Protein AF-A0A1I5RZC0-F1 (afdb_monomer_lite)

pLDDT: mean 86.96, std 13.85, range [40.31, 97.06]

Secondary structure (DSSP, 8-state):
-HHHHHHHHHHHHHHHHHHHHHHHHHHHHHHHHHHHHHHTT-PPTTHHHHHHHHHHHHHHHHHHTT-HHHHHHHHHHHHHHHHHHH-SS-HHHHHHHHHHHHHHHHHHHHHHHHHHH--PPP-------

Structure (mmCIF, N/CA/C/O backbone):
data_AF-A0A1I5RZC0-F1
#
_entry.id   AF-A0A1I5RZC0-F1
#
loop_
_atom_site.group_PDB
_atom_site.id
_atom_site.type_symbol
_atom_site.label_atom_id
_atom_site.label_alt_id
_atom_site.label_comp_id
_atom_site.label_asym_id
_atom_site.label_entity_id
_atom_site.label_seq_id
_atom_site.pdbx_PDB_ins_code
_atom_site.Cartn_x
_atom_site.Cartn_y
_atom_site.Cartn_z
_atom_site.occupancy
_atom_site.B_iso_or_equiv
_atom_site.auth_seq_id
_atom_site.auth_comp_id
_atom_site.auth_asym_id
_atom_site.auth_atom_id
_atom_site.pdbx_PDB_model_num
ATOM 1 N N . MET A 1 1 ? 30.286 -3.075 -29.635 1.00 60.25 1 MET A N 1
ATOM 2 C CA . MET A 1 1 ? 30.382 -3.638 -28.265 1.00 60.25 1 MET A CA 1
ATOM 3 C C . MET A 1 1 ? 29.529 -2.861 -27.265 1.00 60.25 1 MET A C 1
ATOM 5 O O . MET A 1 1 ? 28.899 -3.483 -26.427 1.00 60.25 1 MET A O 1
ATOM 9 N N . THR A 1 2 ? 29.453 -1.533 -27.372 1.00 70.44 2 THR A N 1
ATOM 10 C CA . THR A 1 2 ? 28.589 -0.663 -26.549 1.00 70.44 2 THR A CA 1
ATOM 11 C C . THR A 1 2 ? 27.086 -0.895 -26.748 1.00 70.44 2 THR A C 1
ATOM 13 O O . THR A 1 2 ? 26.327 -0.773 -25.792 1.00 70.44 2 THR A O 1
ATOM 16 N N . ASP A 1 3 ? 26.651 -1.289 -27.949 1.00 78.38 3 ASP A N 1
ATOM 17 C CA . ASP A 1 3 ? 25.224 -1.498 -28.243 1.00 78.38 3 ASP A CA 1
ATOM 18 C C . ASP A 1 3 ? 24.624 -2.718 -27.540 1.00 78.38 3 ASP A C 1
ATOM 20 O O . ASP A 1 3 ? 23.524 -2.628 -27.010 1.00 78.38 3 ASP A O 1
ATOM 24 N N . THR A 1 4 ? 25.367 -3.825 -27.452 1.00 85.19 4 THR A N 1
ATOM 25 C CA . THR A 1 4 ? 24.916 -5.042 -26.756 1.00 85.19 4 THR A CA 1
ATOM 26 C C . THR A 1 4 ? 24.729 -4.792 -25.259 1.00 85.19 4 THR A C 1
ATOM 28 O O . THR A 1 4 ? 23.700 -5.154 -24.702 1.00 85.19 4 THR A O 1
ATOM 31 N N . VAL A 1 5 ? 25.674 -4.085 -24.625 1.00 89.38 5 VAL A N 1
ATOM 32 C CA . VAL A 1 5 ? 25.600 -3.742 -23.193 1.00 89.38 5 VAL A CA 1
ATOM 33 C C . VAL A 1 5 ? 24.404 -2.835 -22.897 1.00 89.38 5 VAL A C 1
ATOM 35 O O . VAL A 1 5 ? 23.708 -3.043 -21.907 1.00 89.38 5 VAL A O 1
ATOM 38 N N . ARG A 1 6 ? 24.134 -1.853 -23.765 1.00 90.50 6 ARG A N 1
ATOM 39 C CA . ARG A 1 6 ? 22.963 -0.976 -23.639 1.00 90.50 6 ARG A CA 1
ATOM 40 C C . ARG A 1 6 ? 21.655 -1.763 -23.737 1.00 90.50 6 ARG A C 1
ATOM 42 O O . ARG A 1 6 ? 20.809 -1.621 -22.862 1.00 90.50 6 ARG A O 1
ATOM 49 N N . THR A 1 7 ? 21.508 -2.619 -24.748 1.00 91.56 7 THR A N 1
ATOM 50 C CA . THR A 1 7 ? 20.290 -3.423 -24.927 1.00 91.56 7 THR A CA 1
ATOM 51 C C . THR A 1 7 ? 20.067 -4.410 -23.777 1.00 91.56 7 THR A C 1
ATOM 53 O O . THR A 1 7 ? 18.932 -4.616 -23.349 1.00 91.56 7 THR A O 1
ATOM 56 N N . ASP A 1 8 ? 21.130 -5.013 -23.241 1.00 93.31 8 ASP A N 1
ATOM 57 C CA . ASP A 1 8 ? 21.018 -5.927 -22.101 1.00 93.31 8 ASP A CA 1
ATOM 58 C C . ASP A 1 8 ? 20.638 -5.194 -20.806 1.00 93.31 8 ASP A C 1
ATOM 60 O O . ASP A 1 8 ? 19.825 -5.704 -20.026 1.00 93.31 8 ASP A O 1
ATOM 64 N N . LEU A 1 9 ? 21.153 -3.977 -20.599 1.00 91.69 9 LEU A N 1
ATOM 65 C CA . LEU A 1 9 ? 20.745 -3.118 -19.488 1.00 91.69 9 LEU A CA 1
ATOM 66 C C . LEU A 1 9 ? 19.269 -2.722 -19.606 1.00 91.69 9 LEU A C 1
ATOM 68 O O . LEU A 1 9 ? 18.527 -2.872 -18.640 1.00 91.69 9 LEU A O 1
ATOM 72 N N . GLU A 1 10 ? 18.828 -2.272 -20.782 1.00 92.44 10 GLU A N 1
ATOM 73 C CA . GLU A 1 10 ? 17.425 -1.916 -21.039 1.00 92.44 10 GLU A CA 1
ATOM 74 C C . GLU A 1 10 ? 16.487 -3.097 -20.755 1.00 92.44 10 GLU A C 1
ATOM 76 O O . GLU A 1 10 ? 15.478 -2.936 -20.068 1.00 92.44 10 GLU A O 1
ATOM 81 N N . ARG A 1 11 ? 16.853 -4.308 -21.201 1.00 92.81 11 ARG A N 1
ATOM 82 C CA . ARG A 1 11 ? 16.081 -5.529 -20.925 1.00 92.81 11 ARG A CA 1
ATOM 83 C C . ARG A 1 11 ? 16.036 -5.858 -19.434 1.00 92.81 11 ARG A C 1
ATOM 85 O O . ARG A 1 11 ? 14.983 -6.231 -18.924 1.00 92.81 11 ARG A O 1
ATOM 92 N N . THR A 1 12 ?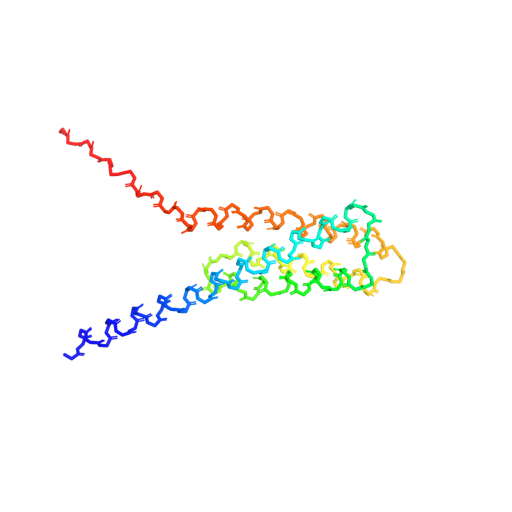 17.162 -5.723 -18.739 1.00 93.94 12 THR A N 1
ATOM 93 C CA . THR A 1 12 ? 17.246 -5.983 -17.293 1.00 93.94 12 THR A CA 1
ATOM 94 C C . THR A 1 12 ? 16.383 -4.996 -16.510 1.00 93.94 12 THR A C 1
ATOM 96 O O . THR A 1 12 ? 15.626 -5.402 -15.632 1.00 93.94 12 THR A O 1
ATOM 99 N N . MET A 1 13 ? 16.439 -3.712 -16.868 1.00 91.44 13 MET A N 1
ATOM 100 C CA . MET A 1 13 ? 15.620 -2.664 -16.257 1.00 91.44 13 MET A CA 1
ATOM 101 C C . MET A 1 13 ? 14.127 -2.880 -16.519 1.00 91.44 13 MET A C 1
ATOM 103 O O . MET A 1 13 ? 13.325 -2.716 -15.603 1.00 91.44 13 MET A O 1
ATOM 107 N N . ALA A 1 14 ? 13.751 -3.297 -17.733 1.00 89.81 14 ALA A N 1
ATOM 108 C CA . ALA A 1 14 ? 12.370 -3.652 -18.053 1.00 89.81 14 ALA A CA 1
ATOM 109 C C . ALA A 1 14 ? 11.879 -4.833 -17.199 1.00 89.81 14 ALA A C 1
ATOM 111 O O . ALA A 1 14 ? 10.850 -4.723 -16.541 1.00 89.81 14 ALA A O 1
ATOM 112 N N . GLY A 1 15 ? 12.660 -5.916 -17.112 1.00 92.81 15 GLY A N 1
ATOM 113 C CA . GLY A 1 15 ? 12.308 -7.069 -16.277 1.00 92.81 15 GLY A CA 1
ATOM 114 C C . GLY A 1 15 ? 12.199 -6.729 -14.786 1.00 92.81 15 GLY A C 1
ATOM 115 O O . GLY A 1 15 ? 11.316 -7.235 -14.096 1.00 92.81 15 GLY A O 1
ATOM 116 N N . LEU A 1 16 ? 13.058 -5.837 -14.283 1.00 93.50 16 LEU A N 1
ATOM 117 C CA . LEU A 1 16 ? 12.991 -5.362 -12.902 1.00 93.50 16 LEU A CA 1
ATOM 118 C C . LEU A 1 16 ? 11.735 -4.515 -12.653 1.00 93.50 16 LEU A C 1
ATOM 120 O O . LEU A 1 16 ? 11.066 -4.685 -11.634 1.00 93.50 16 LEU A O 1
ATOM 124 N N . ARG A 1 17 ? 11.388 -3.633 -13.595 1.00 91.75 17 ARG A N 1
ATOM 125 C CA . ARG A 1 17 ? 10.161 -2.835 -13.534 1.00 91.75 17 ARG A CA 1
ATOM 126 C C . ARG A 1 17 ? 8.921 -3.726 -13.515 1.00 91.75 17 ARG A C 1
ATOM 128 O O . ARG A 1 17 ? 8.055 -3.514 -12.671 1.00 91.75 17 ARG A O 1
ATOM 135 N N . ASP A 1 18 ? 8.860 -4.731 -14.383 1.00 92.00 18 ASP A N 1
ATOM 136 C CA . ASP A 1 18 ? 7.744 -5.682 -14.433 1.00 92.00 18 ASP A CA 1
ATOM 137 C C . ASP A 1 18 ? 7.623 -6.475 -13.126 1.00 92.00 18 ASP A C 1
ATOM 139 O O . ASP A 1 18 ? 6.519 -6.678 -12.620 1.00 92.00 18 ASP A O 1
ATOM 143 N N . HIS A 1 19 ? 8.753 -6.866 -12.527 1.00 94.94 19 HIS A N 1
ATOM 144 C CA . HIS A 1 19 ? 8.773 -7.531 -11.225 1.00 94.94 19 HIS A CA 1
ATOM 145 C C . HIS A 1 19 ? 8.164 -6.658 -10.118 1.00 94.94 19 HIS A C 1
ATOM 147 O O . HIS A 1 19 ? 7.303 -7.121 -9.367 1.00 94.94 19 HIS A O 1
ATOM 153 N N . PHE A 1 20 ? 8.576 -5.390 -10.025 1.00 94.25 20 PHE A N 1
ATOM 154 C CA . PHE A 1 20 ? 8.024 -4.466 -9.035 1.00 94.25 20 PHE A CA 1
ATOM 155 C C . PHE A 1 20 ? 6.555 -4.139 -9.299 1.00 94.25 20 PHE A C 1
ATOM 157 O O . PHE A 1 20 ? 5.776 -4.073 -8.350 1.00 94.25 20 PHE A O 1
ATOM 164 N N . LEU A 1 21 ? 6.157 -3.994 -10.565 1.00 93.88 21 LEU A N 1
ATOM 165 C CA . LEU A 1 21 ? 4.763 -3.763 -10.930 1.00 93.88 21 LEU A CA 1
ATOM 166 C C . LEU A 1 21 ? 3.882 -4.950 -10.527 1.00 93.88 21 LEU A C 1
ATOM 168 O O . LEU A 1 21 ? 2.868 -4.755 -9.867 1.00 93.88 21 LEU A O 1
ATOM 172 N N . GLY A 1 22 ? 4.306 -6.181 -10.828 1.00 95.19 22 GLY A N 1
ATOM 173 C CA . GLY A 1 22 ? 3.597 -7.386 -10.392 1.00 95.19 22 GLY A CA 1
ATOM 174 C C . GLY A 1 22 ? 3.518 -7.504 -8.866 1.00 95.19 22 GLY A C 1
ATOM 175 O O . GLY A 1 22 ? 2.494 -7.913 -8.323 1.00 95.19 22 GLY A O 1
ATOM 176 N N . GLY A 1 23 ? 4.570 -7.087 -8.155 1.00 95.56 23 GLY A N 1
ATOM 177 C CA . GLY A 1 23 ? 4.561 -6.992 -6.695 1.00 95.56 23 GLY A CA 1
ATOM 178 C C . GLY A 1 23 ? 3.548 -5.973 -6.164 1.00 95.56 23 GLY A C 1
ATOM 179 O O . GLY A 1 23 ? 2.846 -6.267 -5.196 1.00 95.56 23 GLY A O 1
ATOM 180 N N . LEU A 1 24 ? 3.452 -4.801 -6.801 1.00 95.44 24 LEU A N 1
ATOM 181 C CA . LEU A 1 24 ? 2.492 -3.754 -6.449 1.00 95.44 24 LEU A CA 1
ATOM 182 C C . LEU A 1 24 ? 1.050 -4.215 -6.695 1.00 95.44 24 LEU A C 1
ATOM 184 O O . LEU A 1 24 ? 0.191 -4.015 -5.843 1.00 95.44 24 LEU A O 1
ATOM 188 N N . GLU A 1 25 ? 0.795 -4.875 -7.827 1.00 95.75 25 GLU A N 1
ATOM 189 C CA . GLU A 1 25 ? -0.515 -5.441 -8.171 1.00 95.75 25 GLU A CA 1
ATOM 190 C C . GLU A 1 25 ? -0.968 -6.503 -7.166 1.00 95.75 25 GLU A C 1
ATOM 192 O O . GLU A 1 25 ? -2.117 -6.484 -6.722 1.00 95.75 25 GLU A O 1
ATOM 197 N N . ALA A 1 26 ? -0.061 -7.403 -6.777 1.00 96.50 26 ALA A N 1
ATOM 198 C CA . ALA A 1 26 ? -0.347 -8.426 -5.778 1.00 96.50 26 ALA A CA 1
ATOM 199 C C . ALA A 1 26 ? -0.656 -7.806 -4.407 1.00 96.50 26 ALA A C 1
ATOM 201 O O . ALA A 1 26 ? -1.654 -8.163 -3.787 1.00 96.50 26 ALA A O 1
ATOM 202 N N . ALA A 1 27 ? 0.156 -6.841 -3.959 1.00 95.94 27 ALA A N 1
ATOM 203 C CA . ALA A 1 27 ? -0.076 -6.149 -2.692 1.00 95.94 27 ALA A CA 1
ATOM 204 C C . ALA A 1 27 ? -1.411 -5.385 -2.694 1.00 95.94 27 ALA A C 1
ATOM 206 O O . ALA A 1 27 ? -2.157 -5.450 -1.722 1.00 95.94 27 ALA A O 1
ATOM 207 N N . HIS A 1 28 ? -1.747 -4.714 -3.800 1.00 96.44 28 HIS A N 1
ATOM 208 C CA . HIS A 1 28 ? -3.021 -4.017 -3.968 1.00 96.44 28 HIS A CA 1
ATOM 209 C C . HIS A 1 28 ? -4.220 -4.965 -3.845 1.00 96.44 28 HIS A C 1
ATOM 211 O O . HIS A 1 28 ? -5.125 -4.700 -3.057 1.00 96.44 28 HIS A O 1
ATOM 217 N N . ALA A 1 29 ? -4.212 -6.092 -4.563 1.00 95.44 29 ALA A N 1
ATOM 218 C CA . ALA A 1 29 ? -5.292 -7.076 -4.488 1.00 95.44 29 ALA A CA 1
ATOM 219 C C . ALA A 1 29 ? -5.454 -7.647 -3.065 1.00 95.44 29 ALA A C 1
ATOM 221 O O . ALA A 1 29 ? -6.571 -7.739 -2.549 1.00 95.44 29 ALA A O 1
ATOM 222 N N . ASP A 1 30 ? -4.337 -7.963 -2.405 1.00 95.94 30 ASP A N 1
ATOM 223 C CA . ASP A 1 30 ? -4.326 -8.484 -1.038 1.00 95.94 30 ASP A CA 1
ATOM 224 C C . ASP A 1 30 ? -4.810 -7.455 -0.005 1.00 95.94 30 ASP A C 1
ATOM 226 O O . ASP A 1 30 ? -5.403 -7.849 1.005 1.00 95.94 30 ASP A O 1
ATOM 230 N N . MET A 1 31 ? -4.553 -6.160 -0.225 1.00 95.25 31 MET A N 1
ATOM 231 C CA . MET A 1 31 ? -5.102 -5.076 0.594 1.00 95.25 31 MET A CA 1
ATOM 232 C C . MET A 1 31 ? -6.611 -4.956 0.415 1.00 95.25 31 MET A C 1
ATOM 234 O O . MET A 1 31 ? -7.325 -4.941 1.416 1.00 95.25 31 MET A O 1
ATOM 238 N N . GLN A 1 32 ? -7.096 -4.915 -0.833 1.00 94.75 32 GLN A N 1
ATOM 239 C CA . GLN A 1 32 ? -8.526 -4.794 -1.135 1.00 94.75 32 GLN A CA 1
ATOM 240 C C . GLN A 1 32 ? -9.336 -5.885 -0.430 1.00 94.75 32 GLN A C 1
ATOM 242 O O . GLN A 1 32 ? -10.345 -5.601 0.212 1.00 94.75 32 GLN A O 1
ATOM 247 N N . GLU A 1 33 ? -8.869 -7.134 -0.491 1.00 93.81 33 GLU A N 1
ATOM 248 C CA . GLU A 1 33 ? -9.528 -8.258 0.177 1.00 93.81 33 GLU A CA 1
ATOM 249 C C . GLU A 1 33 ? -9.638 -8.051 1.699 1.00 93.81 33 GLU A C 1
ATOM 251 O O . GLU A 1 33 ? -10.696 -8.289 2.289 1.00 93.81 33 GLU A O 1
ATOM 256 N N . LYS A 1 34 ? -8.556 -7.603 2.347 1.00 92.88 34 LYS A N 1
ATOM 257 C CA . LYS A 1 34 ? -8.500 -7.423 3.807 1.00 92.88 34 LYS A CA 1
ATOM 258 C C . LYS A 1 34 ? -9.331 -6.233 4.261 1.00 92.88 34 LYS A C 1
ATOM 260 O O . LYS A 1 34 ? -10.081 -6.363 5.223 1.00 92.88 34 LYS A O 1
ATOM 265 N N . ILE A 1 35 ? -9.266 -5.114 3.542 1.00 92.62 35 ILE A N 1
ATOM 266 C CA . ILE A 1 35 ? -10.089 -3.931 3.817 1.00 92.62 35 ILE A CA 1
ATOM 267 C C . ILE A 1 35 ? -11.574 -4.298 3.758 1.00 92.62 35 ILE A C 1
ATOM 269 O O . ILE A 1 35 ? -12.314 -3.993 4.689 1.00 92.62 35 ILE A O 1
ATOM 273 N N . VAL A 1 36 ? -12.004 -5.036 2.728 1.00 91.81 36 VAL A N 1
ATOM 274 C CA . VAL A 1 36 ? -13.399 -5.491 2.606 1.00 91.81 36 VAL A CA 1
ATOM 275 C C . VAL A 1 36 ? -13.815 -6.371 3.789 1.00 91.81 36 VAL A C 1
ATOM 277 O O . VAL A 1 36 ? -14.921 -6.212 4.308 1.00 91.81 36 VAL A O 1
ATOM 280 N N . ARG A 1 37 ? -12.948 -7.278 4.258 1.00 89.38 37 ARG A N 1
ATOM 281 C CA . ARG A 1 37 ? -13.237 -8.119 5.436 1.00 89.38 37 ARG A CA 1
ATOM 282 C C . ARG A 1 37 ? -13.364 -7.312 6.723 1.00 89.38 37 ARG A C 1
ATOM 284 O O . ARG A 1 37 ? -14.290 -7.565 7.496 1.00 89.38 37 ARG A O 1
ATOM 291 N N . LEU A 1 38 ? -12.452 -6.364 6.937 1.00 88.06 38 LEU A N 1
ATOM 292 C CA . LEU A 1 38 ? -12.448 -5.482 8.103 1.00 88.06 38 LEU A CA 1
ATOM 293 C C . LEU A 1 38 ? -13.694 -4.580 8.106 1.00 88.06 38 LEU A C 1
ATOM 295 O O . LEU A 1 38 ? -14.404 -4.529 9.107 1.00 88.06 38 LEU A O 1
ATOM 299 N N . ALA A 1 39 ? -14.029 -3.957 6.972 1.00 86.69 39 ALA A N 1
ATOM 300 C CA . ALA A 1 39 ? -15.207 -3.097 6.825 1.00 86.69 39 ALA A CA 1
ATOM 301 C C . ALA A 1 39 ? -16.537 -3.869 6.916 1.00 86.69 39 ALA A C 1
ATOM 303 O O . ALA A 1 39 ? -17.532 -3.356 7.428 1.00 86.69 39 ALA A O 1
ATOM 304 N N . GLY A 1 40 ? -16.567 -5.120 6.448 1.00 84.00 40 GLY A N 1
ATOM 305 C CA . GLY A 1 40 ? -17.741 -5.993 6.493 1.00 84.00 40 GLY A CA 1
ATOM 306 C C . GLY A 1 40 ? -18.066 -6.572 7.874 1.00 84.00 40 GLY A C 1
ATOM 307 O O . GLY A 1 40 ? -18.991 -7.377 7.977 1.00 84.00 40 GLY A O 1
ATOM 308 N N . ASN A 1 41 ? -17.323 -6.204 8.927 1.00 77.38 41 ASN A N 1
ATOM 309 C CA . ASN A 1 41 ? -17.403 -6.812 10.261 1.00 77.38 41 ASN A CA 1
ATOM 310 C C . ASN A 1 41 ? -17.236 -8.342 10.242 1.00 77.38 41 ASN A C 1
ATOM 312 O O . ASN A 1 41 ? -17.763 -9.051 11.101 1.00 77.38 41 ASN A O 1
ATOM 316 N N . THR A 1 42 ? -16.464 -8.857 9.284 1.00 79.69 42 THR A N 1
ATOM 317 C CA . THR A 1 42 ? -16.013 -10.254 9.257 1.00 79.69 42 THR A CA 1
ATOM 318 C C . THR A 1 42 ? -14.486 -10.343 9.379 1.00 79.69 42 THR A C 1
ATOM 320 O O . THR A 1 42 ? -13.866 -11.019 8.549 1.00 79.69 42 THR A O 1
ATOM 323 N N . PRO A 1 43 ? -13.854 -9.647 10.349 1.00 80.94 43 PRO A N 1
ATOM 324 C CA . PRO A 1 43 ? -12.413 -9.717 10.528 1.00 80.94 43 PRO A CA 1
ATOM 325 C C . PRO A 1 43 ? -12.013 -11.139 10.925 1.00 80.94 43 PRO A C 1
ATOM 327 O O . PRO A 1 43 ? -12.684 -11.792 11.729 1.00 80.94 43 PRO A O 1
ATOM 330 N N . ARG A 1 44 ? -10.912 -11.622 10.361 1.00 83.88 44 ARG A N 1
ATOM 331 C CA . ARG A 1 44 ? -10.215 -12.813 10.840 1.00 83.88 44 ARG A CA 1
ATOM 332 C C . ARG A 1 44 ? -9.063 -12.401 11.739 1.00 83.88 44 ARG A C 1
ATOM 334 O O . ARG A 1 44 ? -8.497 -11.315 11.592 1.00 83.88 44 ARG A O 1
ATOM 341 N N . ASP A 1 45 ? -8.687 -13.308 12.631 1.00 80.12 45 ASP A N 1
ATOM 342 C CA . ASP A 1 45 ? -7.482 -13.151 13.437 1.00 80.12 45 ASP A CA 1
ATOM 343 C C . ASP A 1 45 ? -6.284 -12.874 12.517 1.00 80.12 45 ASP A C 1
ATOM 345 O O . ASP A 1 45 ? -5.987 -13.647 11.604 1.00 80.12 45 ASP A O 1
ATOM 349 N N . GLY A 1 46 ? -5.623 -11.738 12.744 1.00 85.12 46 GLY A N 1
ATOM 350 C CA . GLY A 1 46 ? -4.452 -11.315 11.979 1.00 85.12 46 GLY A CA 1
ATOM 351 C C . GLY A 1 46 ? -4.723 -10.505 10.707 1.00 85.12 46 GLY A C 1
ATOM 352 O O . GLY A 1 46 ? -3.751 -10.071 10.098 1.00 85.12 46 GLY A O 1
ATOM 353 N N . ASP A 1 47 ? -5.975 -10.224 10.314 1.00 89.12 47 ASP A N 1
ATOM 354 C CA . ASP A 1 47 ? -6.256 -9.408 9.110 1.00 89.12 47 ASP A CA 1
ATOM 355 C C . ASP A 1 47 ? -5.638 -7.998 9.201 1.00 89.12 47 ASP A C 1
ATOM 357 O O . ASP A 1 47 ? -5.153 -7.468 8.203 1.00 89.12 47 ASP A O 1
ATOM 361 N N . LEU A 1 48 ? -5.600 -7.417 10.404 1.00 89.88 48 LEU A N 1
ATOM 362 C CA . LEU A 1 48 ? -4.980 -6.116 10.688 1.00 89.88 48 LEU A CA 1
ATOM 363 C C . LEU A 1 48 ? -3.456 -6.139 10.471 1.00 89.88 48 LEU A C 1
ATOM 365 O O . LEU A 1 48 ? -2.922 -5.303 9.745 1.00 89.88 48 LEU A O 1
ATOM 369 N N . ALA A 1 49 ? -2.767 -7.138 11.030 1.00 91.69 49 ALA A N 1
ATOM 370 C CA . ALA A 1 49 ? -1.329 -7.327 10.832 1.00 91.69 49 ALA A CA 1
ATOM 371 C C . ALA A 1 49 ? -1.003 -7.638 9.362 1.00 91.69 49 ALA A C 1
ATOM 373 O O . ALA A 1 49 ? -0.086 -7.069 8.780 1.00 91.69 49 ALA A O 1
ATOM 374 N N . ALA A 1 50 ? -1.818 -8.476 8.718 1.00 94.12 50 ALA A N 1
ATOM 375 C CA . ALA A 1 50 ? -1.641 -8.815 7.315 1.00 94.12 50 ALA A CA 1
ATOM 376 C C . ALA A 1 50 ? -1.891 -7.617 6.382 1.00 94.12 50 ALA A C 1
ATOM 378 O O . ALA A 1 50 ? -1.302 -7.556 5.302 1.00 94.12 50 ALA A O 1
ATOM 379 N N . LEU A 1 51 ? -2.764 -6.676 6.764 1.00 95.12 51 LEU A N 1
ATOM 380 C CA . LEU A 1 51 ? -2.971 -5.420 6.042 1.00 95.12 51 LEU A CA 1
ATOM 381 C C . LEU A 1 51 ? -1.750 -4.509 6.184 1.00 95.12 51 LEU A C 1
ATOM 383 O O . LEU A 1 51 ? -1.249 -4.011 5.174 1.00 95.12 51 LEU A O 1
ATOM 387 N N . ARG A 1 52 ? -1.229 -4.358 7.407 1.00 95.50 52 ARG A N 1
ATOM 388 C CA . ARG A 1 52 ? 0.025 -3.642 7.667 1.00 95.50 52 ARG A CA 1
ATOM 389 C C . ARG A 1 52 ? 1.174 -4.199 6.826 1.00 95.50 52 ARG A C 1
ATOM 391 O O . ARG A 1 52 ? 1.868 -3.422 6.179 1.00 95.50 52 ARG A O 1
ATOM 398 N N . ASP A 1 53 ? 1.338 -5.520 6.762 1.00 96.31 53 ASP A N 1
ATOM 399 C CA . ASP A 1 53 ? 2.390 -6.156 5.959 1.00 96.31 53 ASP A CA 1
ATOM 400 C C . ASP A 1 53 ? 2.321 -5.747 4.479 1.00 96.31 53 ASP A C 1
ATOM 402 O O . ASP A 1 53 ? 3.353 -5.504 3.847 1.00 96.31 53 ASP A O 1
ATOM 406 N N . GLN A 1 54 ? 1.113 -5.624 3.913 1.00 97.06 54 GLN A N 1
ATOM 407 C CA . GLN A 1 54 ? 0.964 -5.155 2.533 1.00 97.06 54 GLN A CA 1
ATOM 408 C C . GLN A 1 54 ? 1.335 -3.681 2.385 1.00 97.06 54 GLN A C 1
ATOM 410 O O . GLN A 1 54 ? 2.046 -3.323 1.445 1.00 97.06 54 GLN A O 1
ATOM 415 N N . VAL A 1 55 ? 0.912 -2.833 3.323 1.00 96.88 55 VAL A N 1
ATOM 416 C CA . VAL A 1 55 ? 1.275 -1.409 3.340 1.00 96.88 55 VAL A CA 1
ATOM 417 C C . VAL A 1 55 ? 2.795 -1.239 3.436 1.00 96.88 55 VAL A C 1
ATOM 419 O O . VAL A 1 55 ? 3.386 -0.497 2.647 1.00 96.88 55 VAL A O 1
ATOM 422 N N . HIS A 1 56 ? 3.450 -1.989 4.323 1.00 96.25 56 HIS A N 1
ATOM 423 C CA . HIS A 1 56 ? 4.905 -2.012 4.451 1.00 96.25 56 HIS A CA 1
ATOM 424 C C . HIS A 1 56 ? 5.583 -2.449 3.145 1.00 96.25 56 HIS A C 1
ATOM 426 O O . HIS A 1 56 ? 6.542 -1.830 2.674 1.00 96.25 56 HIS A O 1
ATOM 432 N N . ARG A 1 57 ? 5.047 -3.486 2.495 1.00 95.88 57 ARG A N 1
ATOM 433 C CA . ARG A 1 57 ? 5.544 -3.957 1.200 1.00 95.88 57 ARG A CA 1
ATOM 434 C C . ARG A 1 57 ? 5.432 -2.884 0.116 1.00 95.88 57 ARG A C 1
ATOM 436 O O . ARG A 1 57 ? 6.374 -2.704 -0.655 1.00 95.88 57 ARG A O 1
ATOM 443 N N . ILE A 1 58 ? 4.328 -2.142 0.072 1.00 96.00 58 ILE A N 1
ATOM 444 C CA . ILE A 1 58 ? 4.140 -1.022 -0.862 1.00 96.00 58 ILE A CA 1
ATOM 445 C C . ILE A 1 58 ? 5.148 0.091 -0.592 1.00 96.00 58 ILE A C 1
ATOM 447 O O . ILE A 1 58 ? 5.730 0.609 -1.544 1.00 96.00 58 ILE A O 1
ATOM 451 N N . ALA A 1 59 ? 5.419 0.417 0.674 1.00 95.69 59 ALA A N 1
ATOM 452 C CA . ALA A 1 59 ? 6.443 1.397 1.031 1.00 95.69 59 ALA A CA 1
ATOM 453 C C . ALA A 1 59 ? 7.837 1.006 0.497 1.00 95.69 59 ALA A C 1
ATOM 455 O O . ALA A 1 59 ? 8.618 1.884 0.131 1.00 95.69 59 ALA A O 1
ATOM 456 N N . GLY A 1 60 ? 8.132 -0.296 0.390 1.00 94.62 60 GLY A N 1
ATOM 457 C CA . GLY A 1 60 ? 9.359 -0.815 -0.224 1.00 94.62 60 GLY A CA 1
ATOM 458 C C . GLY A 1 60 ? 9.347 -0.858 -1.759 1.00 94.62 60 GLY A C 1
ATOM 459 O O . GLY A 1 60 ? 10.377 -0.613 -2.387 1.00 94.62 60 GLY A O 1
ATOM 460 N N . ILE A 1 61 ? 8.200 -1.145 -2.381 1.00 95.44 61 ILE A N 1
ATOM 461 C CA . ILE A 1 61 ? 8.068 -1.255 -3.847 1.00 95.44 61 ILE A CA 1
ATOM 462 C C . ILE A 1 61 ? 7.982 0.122 -4.516 1.00 95.44 61 ILE A C 1
ATOM 464 O O . ILE A 1 61 ? 8.607 0.348 -5.552 1.00 95.44 61 ILE A O 1
ATOM 468 N N . ALA A 1 62 ? 7.222 1.051 -3.938 1.00 95.25 62 ALA A N 1
ATOM 469 C CA . ALA A 1 62 ? 6.928 2.348 -4.541 1.00 95.25 62 ALA A CA 1
ATOM 470 C C . ALA A 1 62 ? 8.189 3.163 -4.918 1.00 95.25 62 ALA A C 1
ATOM 472 O O . ALA A 1 62 ? 8.231 3.674 -6.039 1.00 95.25 62 ALA A O 1
ATOM 473 N N . PRO A 1 63 ? 9.253 3.237 -4.089 1.00 95.56 63 PRO A N 1
ATOM 474 C CA . PRO A 1 63 ? 10.513 3.886 -4.462 1.00 95.56 63 PRO A CA 1
ATOM 475 C C . PRO A 1 63 ? 11.189 3.280 -5.694 1.00 95.56 63 PRO A C 1
ATOM 477 O O . PRO A 1 63 ? 11.748 4.012 -6.506 1.00 95.56 63 PRO A O 1
ATOM 480 N N . ALA A 1 64 ? 11.122 1.955 -5.861 1.00 92.81 64 ALA A N 1
ATOM 481 C CA . ALA A 1 64 ? 11.727 1.264 -6.999 1.00 92.81 64 ALA A CA 1
ATOM 482 C C . ALA A 1 64 ? 11.004 1.551 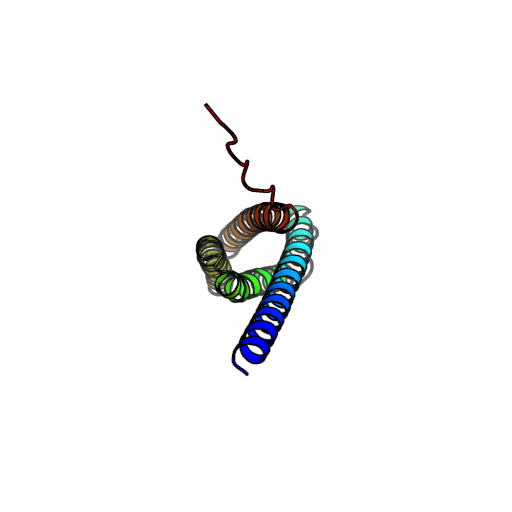-8.327 1.00 92.81 64 ALA A C 1
ATOM 484 O O . ALA A 1 64 ? 11.576 1.369 -9.400 1.00 92.81 64 ALA A O 1
ATOM 485 N N . LEU A 1 65 ? 9.760 2.030 -8.246 1.00 92.62 65 LEU A N 1
ATOM 486 C CA . LEU A 1 65 ? 8.959 2.514 -9.369 1.00 92.62 65 LEU A CA 1
ATOM 487 C C . LEU A 1 65 ? 8.941 4.050 -9.467 1.00 92.62 65 LEU A C 1
ATOM 489 O O . LEU A 1 65 ? 8.160 4.595 -10.241 1.00 92.62 65 LEU A O 1
ATOM 493 N N . GLU A 1 66 ? 9.766 4.748 -8.678 1.00 94.25 66 GLU A N 1
ATOM 494 C CA . GLU A 1 66 ? 9.815 6.217 -8.583 1.00 94.25 66 GLU A CA 1
ATOM 495 C C . GLU A 1 66 ? 8.492 6.869 -8.120 1.00 94.25 66 GLU A C 1
ATOM 497 O O . GLU A 1 66 ? 8.268 8.071 -8.280 1.00 94.25 66 GLU A O 1
ATOM 502 N N . LEU A 1 67 ? 7.616 6.098 -7.472 1.00 94.50 67 LEU A N 1
ATOM 503 C CA . LEU A 1 67 ? 6.328 6.545 -6.938 1.00 94.50 67 LEU A CA 1
ATOM 504 C C . LEU A 1 67 ? 6.505 7.155 -5.536 1.00 94.50 67 LEU A C 1
ATOM 506 O O . LEU A 1 67 ? 5.981 6.659 -4.540 1.00 94.50 67 LEU A O 1
ATOM 510 N N . TRP A 1 68 ? 7.274 8.239 -5.431 1.00 94.38 68 TRP A N 1
ATOM 511 C CA . TRP A 1 68 ? 7.701 8.805 -4.141 1.00 94.38 68 TRP A CA 1
ATOM 512 C C . TRP A 1 68 ? 6.560 9.293 -3.244 1.00 94.38 68 TRP A C 1
ATOM 514 O O . TRP A 1 68 ? 6.653 9.189 -2.021 1.00 94.38 68 TRP A O 1
ATOM 524 N N . THR A 1 69 ? 5.491 9.833 -3.830 1.00 94.31 69 THR A N 1
ATOM 525 C CA . THR A 1 69 ? 4.301 10.251 -3.074 1.00 94.31 69 THR A CA 1
ATOM 526 C C . THR A 1 69 ? 3.610 9.041 -2.451 1.00 94.31 69 THR A C 1
ATOM 528 O O . THR A 1 69 ? 3.339 9.053 -1.253 1.00 94.31 69 THR A O 1
ATOM 531 N N . LEU A 1 70 ? 3.442 7.966 -3.230 1.00 94.69 70 LEU A N 1
ATOM 532 C CA . LEU A 1 70 ? 2.876 6.704 -2.759 1.00 94.69 70 LEU A CA 1
ATOM 533 C C . LEU A 1 70 ? 3.738 6.089 -1.647 1.00 94.69 70 LEU A C 1
ATOM 535 O O . LEU A 1 70 ? 3.215 5.658 -0.626 1.00 94.69 70 LEU A O 1
ATOM 539 N N . ALA A 1 71 ? 5.065 6.110 -1.802 1.00 95.56 71 ALA A N 1
ATOM 540 C CA . ALA A 1 71 ? 5.987 5.607 -0.785 1.00 95.56 71 ALA A CA 1
ATOM 541 C C . ALA A 1 71 ? 5.828 6.337 0.560 1.00 95.56 71 ALA A C 1
ATOM 543 O O . ALA A 1 71 ? 5.820 5.706 1.615 1.00 95.56 71 ALA A O 1
ATOM 544 N N . LYS A 1 72 ? 5.668 7.668 0.532 1.00 95.31 72 LYS A N 1
ATOM 545 C CA . LYS A 1 72 ? 5.442 8.474 1.742 1.00 95.31 72 LYS A CA 1
ATOM 546 C C . LYS A 1 72 ? 4.088 8.179 2.382 1.00 95.31 72 LYS A C 1
ATOM 548 O O . LYS A 1 72 ? 4.027 8.056 3.602 1.00 95.31 72 LYS A O 1
ATOM 553 N N . ALA A 1 73 ? 3.034 8.058 1.576 1.00 94.62 73 ALA A N 1
ATOM 554 C CA . ALA A 1 73 ? 1.698 7.718 2.061 1.00 94.62 73 ALA A CA 1
ATOM 555 C C . ALA A 1 73 ? 1.684 6.329 2.720 1.00 94.62 73 ALA A C 1
ATOM 557 O O . ALA A 1 73 ? 1.216 6.186 3.847 1.00 94.62 73 ALA A O 1
ATOM 558 N N . ALA A 1 74 ? 2.299 5.333 2.075 1.00 96.06 74 ALA A N 1
ATOM 559 C CA . ALA A 1 74 ? 2.432 3.985 2.615 1.00 96.06 74 ALA A CA 1
ATOM 560 C C . ALA A 1 74 ? 3.241 3.956 3.921 1.00 96.06 74 ALA A C 1
ATOM 562 O O . ALA A 1 74 ? 2.816 3.333 4.887 1.00 96.06 74 ALA A O 1
ATOM 563 N N . ALA A 1 75 ? 4.361 4.680 4.001 1.00 95.00 75 ALA A N 1
ATOM 564 C CA . ALA A 1 75 ? 5.150 4.767 5.231 1.00 95.00 75 ALA A CA 1
ATOM 565 C C . ALA A 1 75 ? 4.383 5.444 6.384 1.00 95.00 75 ALA A C 1
ATOM 567 O O . ALA A 1 75 ? 4.513 5.038 7.538 1.00 95.00 75 ALA A O 1
ATOM 568 N N . ALA A 1 76 ? 3.571 6.464 6.086 1.00 93.88 76 ALA A N 1
ATOM 569 C CA . ALA A 1 76 ? 2.721 7.107 7.084 1.00 93.88 76 ALA A CA 1
ATOM 570 C C . ALA A 1 76 ? 1.623 6.156 7.590 1.00 93.88 76 ALA A C 1
ATOM 572 O O . ALA A 1 76 ? 1.383 6.097 8.794 1.00 93.88 76 ALA A O 1
ATOM 573 N N . ALA A 1 77 ? 1.003 5.385 6.693 1.00 94.00 77 ALA A N 1
ATOM 574 C CA . ALA A 1 77 ? 0.018 4.371 7.054 1.00 94.00 77 ALA A CA 1
ATOM 575 C C . ALA A 1 77 ? 0.641 3.231 7.886 1.00 94.00 77 ALA A C 1
ATOM 577 O O . ALA A 1 77 ? 0.103 2.899 8.938 1.00 94.00 77 ALA A O 1
ATOM 578 N N . ASP A 1 78 ? 1.804 2.694 7.488 1.00 95.00 78 ASP A N 1
ATOM 579 C CA . ASP A 1 78 ? 2.547 1.673 8.256 1.00 95.00 78 ASP A CA 1
ATOM 580 C C . ASP A 1 78 ? 2.868 2.172 9.670 1.00 95.00 78 ASP A C 1
ATOM 582 O O . ASP A 1 78 ? 2.662 1.464 10.657 1.00 95.00 78 ASP A O 1
ATOM 586 N N . ARG A 1 79 ? 3.276 3.443 9.795 1.00 93.56 79 ARG A N 1
ATOM 587 C CA . ARG A 1 79 ? 3.521 4.046 11.106 1.00 93.56 79 ARG A CA 1
ATOM 588 C C . ARG A 1 79 ? 2.268 4.066 11.983 1.00 93.56 79 ARG A C 1
ATOM 590 O O . ARG A 1 79 ? 2.388 3.778 13.167 1.00 93.56 79 ARG A O 1
ATOM 597 N N . ARG A 1 80 ? 1.082 4.338 11.429 1.00 92.50 80 ARG A N 1
ATOM 598 C CA . ARG A 1 80 ? -0.165 4.309 12.215 1.00 92.50 80 ARG A CA 1
ATOM 599 C C . ARG A 1 80 ? -0.555 2.909 12.671 1.00 92.50 80 ARG A C 1
ATOM 601 O O . ARG A 1 80 ? -1.070 2.777 13.774 1.00 92.50 80 ARG A O 1
ATOM 608 N N . PHE A 1 81 ? -0.256 1.869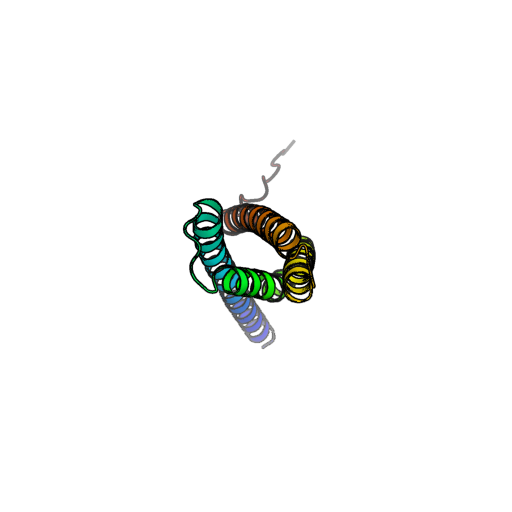 11.892 1.00 92.44 81 PHE A N 1
ATOM 609 C CA . PHE A 1 81 ? -0.420 0.496 12.378 1.00 92.44 81 PHE A CA 1
ATOM 610 C C . PHE A 1 81 ? 0.528 0.180 13.542 1.00 92.44 81 PHE A C 1
ATOM 612 O O . PHE A 1 81 ? 0.100 -0.442 14.507 1.00 92.44 81 PHE A O 1
ATOM 619 N N . ILE A 1 82 ? 1.783 0.641 13.487 1.00 91.50 82 ILE A N 1
ATOM 620 C CA . ILE A 1 82 ? 2.727 0.509 14.612 1.00 91.50 82 ILE A CA 1
ATOM 621 C C . ILE A 1 82 ? 2.191 1.231 15.848 1.00 91.50 82 ILE A C 1
ATOM 623 O O . ILE A 1 82 ? 2.148 0.650 16.927 1.00 91.50 82 ILE A O 1
ATOM 627 N N . ASP A 1 83 ? 1.740 2.475 15.686 1.00 91.12 83 ASP A N 1
ATOM 628 C CA . ASP A 1 83 ? 1.198 3.256 16.797 1.00 91.12 83 ASP A CA 1
ATOM 629 C C . ASP A 1 83 ? -0.043 2.565 17.410 1.00 91.12 83 ASP A C 1
ATOM 631 O O . ASP A 1 83 ? -0.220 2.599 18.626 1.00 91.12 83 ASP A O 1
ATOM 635 N N . ALA A 1 84 ? -0.870 1.882 16.603 1.00 87.81 84 ALA A N 1
ATOM 636 C CA . ALA A 1 84 ? -2.007 1.092 17.089 1.00 87.81 84 ALA A CA 1
ATOM 637 C C . ALA A 1 84 ? -1.580 -0.151 17.894 1.00 87.81 84 ALA A C 1
ATOM 639 O O . ALA A 1 84 ? -2.245 -0.502 18.866 1.00 87.81 84 ALA A O 1
ATOM 640 N N . GLU A 1 85 ? -0.488 -0.817 17.505 1.00 86.69 85 GLU A N 1
ATOM 641 C CA . GLU A 1 85 ? 0.073 -1.965 18.235 1.00 86.69 85 GLU A CA 1
ATOM 642 C C . GLU A 1 85 ? 0.721 -1.554 19.566 1.00 86.69 85 GLU A C 1
ATOM 644 O O . GLU A 1 85 ? 0.659 -2.301 20.541 1.00 86.69 85 GLU A O 1
ATOM 649 N N . GLU A 1 86 ? 1.347 -0.376 19.605 1.00 87.69 86 GLU A N 1
ATOM 650 C CA . GLU A 1 86 ? 2.058 0.150 20.777 1.00 87.69 86 GLU A CA 1
ATOM 651 C C . GLU A 1 86 ? 1.130 0.868 21.778 1.00 87.69 86 GLU A C 1
ATOM 653 O O . GLU A 1 86 ? 1.547 1.180 22.896 1.00 87.69 86 GLU A O 1
ATOM 658 N N . ALA A 1 87 ? -0.125 1.141 21.409 1.00 86.44 87 ALA A N 1
ATOM 659 C CA . ALA A 1 87 ? -1.051 1.912 22.231 1.00 86.44 87 ALA A CA 1
ATOM 660 C C . ALA A 1 87 ? -1.582 1.133 23.452 1.00 86.44 87 ALA A C 1
ATOM 662 O O . ALA A 1 87 ? -2.383 0.204 23.337 1.00 86.44 87 ALA A O 1
ATOM 663 N N . GLU A 1 88 ? -1.240 1.600 24.656 1.00 72.62 88 GLU A N 1
ATOM 664 C CA . GLU A 1 88 ? -1.920 1.231 25.905 1.00 72.62 88 GLU A CA 1
ATOM 665 C C . GLU A 1 88 ? -3.239 2.025 26.040 1.00 72.62 88 GLU A C 1
ATOM 667 O O . GLU A 1 88 ? -3.302 3.031 26.744 1.00 72.62 88 GLU A O 1
ATOM 672 N N . GLY A 1 89 ? -4.302 1.630 25.329 1.00 74.56 89 GLY A N 1
ATOM 673 C CA . GLY A 1 89 ? -5.601 2.323 25.395 1.00 74.56 89 GLY A CA 1
ATOM 674 C C . GLY A 1 89 ? -6.370 2.332 24.076 1.00 74.56 89 GLY A C 1
ATOM 675 O O . GLY A 1 89 ? -6.788 1.269 23.623 1.00 74.56 89 GLY A O 1
ATOM 676 N N . ASP A 1 90 ? -6.553 3.520 23.479 1.00 73.31 90 ASP A N 1
ATOM 677 C CA . ASP A 1 90 ? -7.303 3.835 22.237 1.00 73.31 90 ASP A CA 1
ATOM 678 C C . ASP A 1 90 ? -6.780 3.134 20.955 1.00 73.31 90 ASP A C 1
ATOM 680 O O . ASP A 1 90 ? -6.945 3.620 19.837 1.00 73.31 90 ASP A O 1
ATOM 684 N N . ALA A 1 91 ? -6.172 1.952 21.078 1.00 83.75 91 ALA A N 1
ATOM 685 C CA . ALA A 1 91 ? -5.679 1.117 19.987 1.00 83.75 91 ALA A CA 1
ATOM 686 C C . ALA A 1 91 ? -6.738 0.870 18.903 1.00 83.75 91 ALA A C 1
ATOM 688 O O . ALA A 1 91 ? -6.404 0.729 17.730 1.00 83.75 91 ALA A O 1
ATOM 689 N N . ARG A 1 92 ? -8.023 0.848 19.280 1.00 84.44 92 ARG A N 1
ATOM 690 C CA . ARG A 1 92 ? -9.130 0.692 18.335 1.00 84.44 92 ARG A CA 1
ATOM 691 C C . ARG A 1 92 ? -9.269 1.891 17.400 1.00 84.44 92 ARG A C 1
ATOM 693 O O . ARG A 1 92 ? -9.319 1.684 16.194 1.00 84.44 92 ARG A O 1
ATOM 700 N N . ASP A 1 93 ? -9.306 3.106 17.934 1.00 86.94 93 ASP A N 1
ATOM 701 C CA . ASP A 1 93 ? -9.493 4.317 17.128 1.00 86.94 93 ASP A CA 1
ATOM 702 C C . ASP A 1 93 ? -8.287 4.531 16.200 1.00 86.94 93 ASP A C 1
ATOM 704 O O . ASP A 1 93 ? -8.446 4.856 15.023 1.00 86.94 93 ASP A O 1
ATOM 708 N N . ILE A 1 94 ? -7.075 4.247 16.695 1.00 86.25 94 ILE A N 1
ATOM 709 C CA . ILE A 1 94 ? -5.842 4.317 15.895 1.00 86.25 94 ILE A CA 1
ATOM 710 C C . ILE A 1 94 ? -5.836 3.232 14.806 1.00 86.25 94 ILE A C 1
ATOM 712 O O . ILE A 1 94 ? -5.439 3.500 13.672 1.00 86.25 94 ILE A O 1
ATOM 716 N N . ALA A 1 95 ? -6.309 2.017 15.107 1.00 86.88 95 ALA A N 1
ATOM 717 C CA . ALA A 1 95 ? -6.447 0.957 14.111 1.00 86.88 95 ALA A CA 1
ATOM 718 C C . ALA A 1 95 ? -7.502 1.300 13.045 1.00 86.88 95 ALA A C 1
ATOM 720 O O . ALA A 1 95 ? -7.274 1.041 11.866 1.00 86.88 95 ALA A O 1
ATOM 721 N N . GLU A 1 96 ? -8.629 1.907 13.426 1.00 89.69 96 GLU A N 1
ATOM 722 C CA . GLU A 1 96 ? -9.650 2.385 12.486 1.00 89.69 96 GLU A CA 1
ATOM 723 C C . GLU A 1 96 ? -9.084 3.488 11.568 1.00 89.69 96 GLU A C 1
ATOM 725 O O . GLU A 1 96 ? -9.279 3.433 10.349 1.00 89.69 96 GLU A O 1
ATOM 730 N N . GLU A 1 97 ? -8.293 4.425 12.105 1.00 91.12 97 GLU A N 1
ATOM 731 C CA . GLU A 1 97 ? -7.570 5.422 11.301 1.00 91.12 97 GLU A CA 1
ATOM 732 C C . GLU A 1 97 ? -6.554 4.762 10.351 1.00 91.12 97 GLU A C 1
ATOM 734 O O . GLU A 1 97 ? -6.505 5.096 9.165 1.00 91.12 97 GLU A O 1
ATOM 739 N N . ALA A 1 98 ? -5.774 3.790 10.832 1.00 91.31 98 ALA A N 1
ATOM 740 C CA . ALA A 1 98 ? -4.796 3.070 10.018 1.00 91.31 98 ALA A CA 1
ATOM 741 C C . ALA A 1 98 ? -5.460 2.307 8.858 1.00 91.31 98 ALA A C 1
ATOM 743 O O . ALA A 1 98 ? -4.972 2.349 7.726 1.00 91.31 98 ALA A O 1
ATOM 744 N N . VAL A 1 99 ? -6.612 1.672 9.103 1.00 93.06 99 VAL A N 1
ATOM 745 C CA . VAL A 1 99 ? -7.415 1.012 8.062 1.00 93.06 99 VAL A CA 1
ATOM 746 C C . VAL A 1 99 ? -7.960 2.029 7.057 1.00 93.06 99 VAL A C 1
ATOM 748 O O . VAL A 1 99 ? -7.894 1.778 5.856 1.00 93.06 99 VAL A O 1
ATOM 751 N N . SER A 1 100 ? -8.431 3.197 7.504 1.00 94.00 100 SER A N 1
ATOM 752 C CA . SER A 1 100 ? -8.897 4.262 6.603 1.00 94.00 100 SER A CA 1
ATOM 753 C C . SER A 1 100 ? -7.778 4.816 5.712 1.00 94.00 100 SER A C 1
ATOM 755 O O . SER A 1 100 ? -8.003 5.107 4.533 1.00 94.00 100 SER A O 1
ATOM 757 N N . LEU A 1 101 ? -6.566 4.964 6.252 1.00 94.50 101 LEU A N 1
ATOM 758 C CA . LEU A 1 101 ? -5.392 5.364 5.475 1.00 94.50 101 LEU A CA 1
ATOM 759 C C . LEU A 1 101 ? -5.002 4.280 4.468 1.00 94.50 101 LEU A C 1
ATOM 761 O O . LEU A 1 101 ? -4.700 4.593 3.317 1.00 94.50 101 LEU A O 1
ATOM 765 N N . ALA A 1 102 ? -5.049 3.011 4.878 1.00 94.69 102 ALA A N 1
ATOM 766 C CA . ALA A 1 102 ? -4.800 1.880 3.996 1.00 94.69 102 ALA A CA 1
ATOM 767 C C . ALA A 1 102 ? -5.826 1.798 2.853 1.00 94.69 102 ALA A C 1
ATOM 769 O O . ALA A 1 102 ? -5.438 1.508 1.727 1.00 94.69 102 ALA A O 1
ATOM 770 N N . ASP A 1 103 ? -7.101 2.099 3.104 1.00 95.44 103 ASP A N 1
ATOM 771 C CA . ASP A 1 103 ? -8.146 2.158 2.071 1.00 95.44 103 ASP A CA 1
ATOM 772 C C . ASP A 1 103 ? -7.906 3.282 1.055 1.00 95.44 103 ASP A C 1
ATOM 774 O O . ASP A 1 103 ? -7.944 3.060 -0.158 1.00 95.44 103 ASP A O 1
ATOM 778 N N . THR A 1 104 ? -7.534 4.469 1.541 1.00 95.31 104 THR A N 1
ATOM 779 C CA . THR A 1 104 ? -7.150 5.595 0.673 1.00 95.31 104 THR A CA 1
ATOM 780 C C . THR A 1 104 ? -5.953 5.224 -0.205 1.00 95.31 104 THR A C 1
ATOM 782 O O . THR A 1 104 ? -5.996 5.389 -1.424 1.00 95.31 104 THR A O 1
ATOM 785 N N . LEU A 1 105 ? -4.909 4.651 0.403 1.00 95.56 105 LEU A N 1
ATOM 786 C CA . LEU A 1 105 ? -3.724 4.165 -0.302 1.00 95.56 105 LEU A CA 1
ATOM 787 C C . LEU A 1 105 ? -4.089 3.105 -1.350 1.00 95.56 105 LEU A C 1
ATOM 789 O O . LEU A 1 105 ? -3.558 3.108 -2.457 1.00 95.56 105 LEU A O 1
ATOM 793 N N . CYS A 1 106 ? -5.005 2.200 -1.006 1.00 95.56 106 CYS A N 1
ATOM 794 C CA . CYS A 1 106 ? -5.478 1.154 -1.898 1.00 95.56 106 CYS A CA 1
ATOM 795 C C . CYS A 1 106 ? -6.113 1.752 -3.161 1.00 95.56 106 CYS A C 1
ATOM 797 O O . CYS A 1 106 ? -5.733 1.382 -4.271 1.00 95.56 106 CYS A O 1
ATOM 799 N N . CYS A 1 107 ? -6.989 2.748 -3.004 1.00 94.69 107 CYS A N 1
ATOM 800 C CA . CYS A 1 107 ? -7.584 3.469 -4.128 1.00 94.69 107 CYS A CA 1
ATOM 801 C C . CYS A 1 107 ? -6.524 4.147 -5.015 1.00 94.69 107 CYS A C 1
ATOM 803 O O . CYS A 1 107 ? -6.544 3.972 -6.233 1.00 94.69 107 CYS A O 1
ATOM 805 N N . GLU A 1 108 ? -5.560 4.855 -4.415 1.00 94.69 108 GLU A N 1
ATOM 806 C CA . GLU A 1 108 ? -4.475 5.518 -5.158 1.00 94.69 108 GLU A CA 1
ATOM 807 C C . GLU A 1 108 ? -3.641 4.527 -5.983 1.00 94.69 108 GLU A C 1
ATOM 809 O O . GLU A 1 108 ? -3.270 4.809 -7.126 1.00 94.69 108 GLU A O 1
ATOM 814 N N . ILE A 1 109 ? -3.353 3.344 -5.433 1.00 94.44 109 ILE A N 1
ATOM 815 C CA . ILE A 1 109 ? -2.629 2.298 -6.163 1.00 94.44 109 ILE A CA 1
ATOM 816 C C . ILE A 1 109 ? -3.454 1.802 -7.349 1.00 94.44 109 ILE A C 1
ATOM 818 O O . ILE A 1 109 ? -2.894 1.618 -8.431 1.00 94.44 109 ILE A O 1
ATOM 822 N N . GLY A 1 110 ? -4.765 1.621 -7.179 1.00 93.94 110 GLY A N 1
ATOM 823 C CA . GLY A 1 110 ? -5.673 1.268 -8.268 1.00 93.94 110 GLY A CA 1
ATOM 824 C C . GLY A 1 110 ? -5.574 2.238 -9.451 1.00 93.94 110 GLY A C 1
ATOM 825 O O . GLY A 1 110 ? -5.405 1.802 -10.595 1.00 93.94 110 GLY A O 1
ATOM 826 N N . ASP A 1 111 ? -5.578 3.543 -9.177 1.00 93.06 111 ASP A N 1
ATOM 827 C CA . ASP A 1 111 ? -5.457 4.596 -10.195 1.00 93.06 111 ASP A CA 1
ATOM 828 C C . ASP A 1 111 ? -4.080 4.600 -10.880 1.00 93.06 111 ASP A C 1
ATOM 830 O O . ASP A 1 111 ? -3.966 4.729 -12.109 1.00 93.06 111 ASP A O 1
ATOM 834 N N . ILE A 1 112 ? -3.010 4.406 -10.102 1.00 92.50 112 ILE A N 1
ATOM 835 C CA . ILE A 1 112 ? -1.645 4.293 -10.628 1.00 92.50 112 ILE A CA 1
ATOM 836 C C . ILE A 1 112 ? -1.529 3.076 -11.550 1.00 92.50 112 ILE A C 1
ATOM 838 O O . ILE A 1 112 ? -1.031 3.198 -12.671 1.00 92.50 112 ILE A O 1
ATOM 842 N N . LEU A 1 113 ? -2.010 1.907 -11.122 1.00 91.88 113 LEU A N 1
ATOM 843 C CA . LEU A 1 113 ? -1.970 0.678 -11.915 1.00 91.88 113 LEU A CA 1
ATOM 844 C C . LEU A 1 113 ? -2.782 0.812 -13.208 1.00 91.88 113 LEU A C 1
ATOM 846 O O . LEU A 1 113 ? -2.328 0.368 -14.266 1.00 91.88 113 LEU A O 1
ATOM 850 N N . ALA A 1 114 ? -3.942 1.471 -13.158 1.00 90.12 114 ALA A N 1
ATOM 851 C CA . ALA A 1 114 ? -4.735 1.771 -14.347 1.00 90.12 114 ALA A CA 1
ATOM 852 C C . ALA A 1 114 ? -3.960 2.650 -15.346 1.00 90.12 114 ALA A C 1
ATOM 854 O O . ALA A 1 114 ? -3.962 2.370 -16.549 1.00 90.12 114 ALA A O 1
ATOM 855 N N . THR A 1 115 ? -3.243 3.659 -14.845 1.00 88.44 115 THR A N 1
ATOM 856 C CA . THR A 1 115 ? -2.404 4.558 -15.654 1.00 88.44 115 THR A CA 1
ATOM 857 C C . THR A 1 115 ? -1.205 3.827 -16.263 1.00 88.44 115 THR A C 1
ATOM 859 O O . THR A 1 115 ? -0.887 4.014 -17.436 1.00 88.44 115 THR A O 1
ATOM 862 N N . LEU A 1 116 ? -0.544 2.961 -15.491 1.00 83.38 116 LEU A N 1
ATOM 863 C CA . LEU A 1 116 ? 0.629 2.209 -15.944 1.00 83.38 116 LEU A CA 1
ATOM 864 C C . LEU A 1 116 ? 0.280 1.138 -16.988 1.00 83.38 116 LEU A C 1
ATOM 866 O O . LEU A 1 116 ? 1.092 0.874 -17.872 1.00 83.38 116 LEU A O 1
ATOM 870 N N . ARG A 1 117 ? -0.920 0.545 -16.915 1.00 76.12 117 ARG A N 1
ATOM 871 C CA . ARG A 1 117 ? -1.414 -0.448 -17.886 1.00 76.12 117 ARG A CA 1
ATOM 872 C C . ARG A 1 117 ? -1.922 0.175 -19.188 1.00 76.12 117 ARG A C 1
ATOM 874 O O . ARG A 1 117 ? -1.828 -0.462 -20.233 1.00 76.12 117 ARG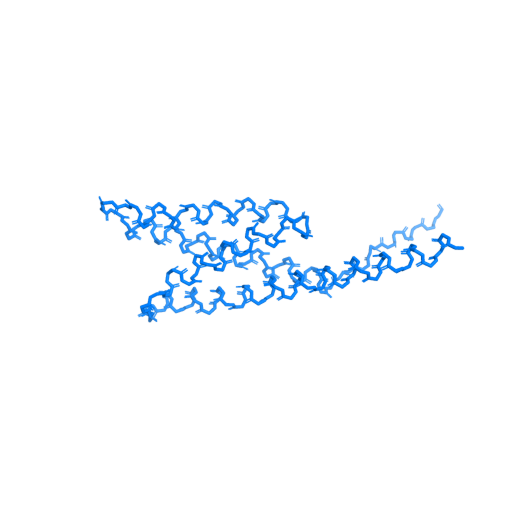 A O 1
ATOM 881 N N . ASN A 1 118 ? -2.432 1.405 -19.135 1.00 69.25 118 ASN A N 1
ATOM 882 C CA . ASN A 1 118 ? -2.878 2.165 -20.301 1.00 69.25 118 ASN A CA 1
ATOM 883 C C . ASN A 1 118 ? -2.092 3.476 -20.416 1.00 69.25 118 ASN A C 1
ATOM 885 O O . ASN A 1 118 ? -2.654 4.545 -20.150 1.00 69.25 118 ASN A O 1
ATOM 889 N N . PRO A 1 119 ? -0.815 3.438 -20.842 1.00 59.72 119 PRO A N 1
ATOM 890 C CA . PRO A 1 119 ? -0.114 4.652 -21.208 1.00 59.72 119 PRO A CA 1
ATOM 891 C C . PRO A 1 119 ? -0.808 5.201 -22.455 1.00 59.72 119 PRO A C 1
ATOM 893 O O . PRO A 1 119 ? -0.516 4.795 -23.579 1.00 59.72 119 PRO A O 1
ATOM 896 N N . SER A 1 120 ? -1.785 6.091 -22.269 1.00 47.66 120 SER A N 1
ATOM 897 C CA . SER A 1 120 ? -2.302 6.876 -23.384 1.00 47.66 120 SER A CA 1
ATOM 898 C C . SER A 1 120 ? -1.085 7.516 -24.053 1.00 47.66 120 SER A C 1
ATOM 900 O O . SER A 1 120 ? -0.262 8.104 -23.340 1.00 47.66 120 SER A O 1
ATOM 902 N N . PRO A 1 121 ? -0.899 7.369 -25.378 1.00 41.78 121 PRO A N 1
ATOM 903 C CA . PRO A 1 121 ? 0.217 8.024 -26.036 1.00 41.78 121 PRO A CA 1
ATOM 904 C C . PRO A 1 121 ? 0.118 9.524 -25.737 1.00 41.78 121 PRO A C 1
ATOM 906 O O . PRO A 1 121 ? -1.004 10.042 -25.656 1.00 41.78 121 PRO A O 1
ATOM 909 N N . PRO A 1 122 ? 1.248 10.237 -25.560 1.00 43.16 122 PRO A N 1
ATOM 910 C CA . PRO A 1 122 ? 1.193 11.687 -25.510 1.00 43.16 122 PRO A CA 1
ATOM 911 C C . PRO A 1 122 ? 0.422 12.122 -26.751 1.00 43.16 122 PRO A C 1
ATOM 913 O O . PRO A 1 122 ? 0.762 11.700 -27.859 1.00 43.16 122 PRO A O 1
ATOM 916 N N . LEU A 1 123 ? -0.662 12.881 -26.558 1.00 46.53 123 LEU A N 1
ATOM 917 C CA . LEU A 1 123 ? -1.374 13.511 -27.659 1.00 46.53 123 LEU A CA 1
ATOM 918 C C . LEU A 1 123 ? -0.313 14.270 -28.446 1.00 46.53 123 LEU A C 1
ATOM 920 O O . LEU A 1 123 ? 0.181 15.301 -27.992 1.00 46.53 123 LEU A O 1
ATOM 924 N N . ALA A 1 124 ? 0.093 13.715 -29.587 1.00 46.00 124 ALA A N 1
ATOM 925 C CA . ALA A 1 124 ? 0.891 14.431 -30.546 1.00 46.00 124 ALA A CA 1
ATOM 926 C C . ALA A 1 124 ? 0.016 15.612 -30.948 1.00 46.00 124 ALA A C 1
ATOM 928 O O . ALA A 1 124 ? -0.939 15.454 -31.710 1.00 46.00 124 ALA A O 1
ATOM 929 N N . THR A 1 125 ? 0.298 16.784 -30.385 1.00 45.75 125 THR A N 1
ATOM 930 C CA . THR A 1 125 ? -0.182 18.065 -30.882 1.00 45.75 125 THR A CA 1
ATOM 931 C C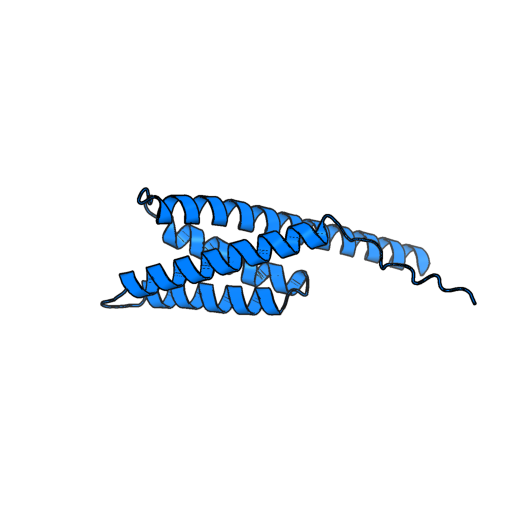 . THR A 1 125 ? 0.450 18.258 -32.254 1.00 45.75 125 THR A C 1
ATOM 933 O O . THR A 1 125 ? 1.419 18.982 -32.451 1.00 45.75 125 THR A O 1
ATOM 936 N N . SER A 1 126 ? -0.102 17.536 -33.225 1.00 52.09 126 SER A N 1
ATOM 937 C CA . SER A 1 126 ? -0.083 17.913 -34.617 1.00 52.09 126 SER A CA 1
ATOM 938 C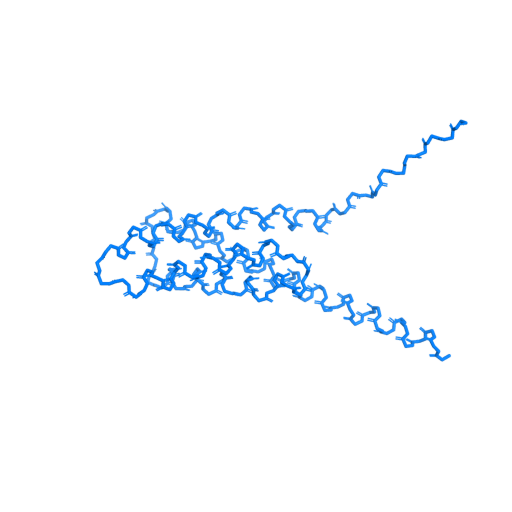 C . SER A 1 126 ? -0.969 19.143 -34.718 1.00 52.09 126 SER A C 1
ATOM 940 O O . SER A 1 126 ? -2.182 19.048 -34.861 1.00 52.09 126 SER A O 1
ATOM 942 N N . CYS A 1 127 ? -0.346 20.304 -34.594 1.00 40.31 127 CYS A N 1
ATOM 943 C CA . CYS A 1 127 ? -0.794 21.471 -35.324 1.00 40.31 127 CYS A CA 1
ATOM 944 C C . CYS A 1 127 ? 0.389 21.875 -36.192 1.00 40.31 127 CYS A C 1
ATOM 946 O O . CYS A 1 127 ? 1.229 22.690 -35.823 1.00 40.31 127 CYS A O 1
ATOM 948 N N . ALA A 1 128 ? 0.455 21.211 -37.344 1.00 49.09 128 ALA A N 1
ATOM 949 C CA . ALA A 1 128 ? 0.933 21.848 -38.550 1.00 49.09 128 ALA A CA 1
ATOM 950 C C . ALA A 1 128 ? 0.061 23.087 -38.793 1.00 49.09 128 ALA A C 1
ATOM 952 O O . ALA A 1 128 ? -1.155 22.953 -38.938 1.00 49.09 128 ALA A O 1
ATOM 953 N N . SER A 1 129 ? 0.672 24.266 -38.808 1.00 44.03 129 SER A N 1
ATOM 954 C CA . SER A 1 129 ? 0.297 25.430 -39.624 1.00 44.03 129 SER A CA 1
ATOM 955 C C . SER A 1 129 ? 1.472 26.396 -39.638 1.00 44.03 129 SER A C 1
ATOM 957 O O . SER A 1 129 ? 1.864 26.840 -38.538 1.00 44.03 129 SER A O 1
#

InterPro domains:
  IPR008207 Signal transduction histidine kinase, phosphotransfer (Hpt) domain [PF01627] (22-109)
  IPR036641 HPT domain superfamily [SSF47226] (14-122)

Radius of gyration: 18.94 Å; chains: 1; bounding box: 48×39×66 Å

Organism: NCBI:txid441119

Sequence (129 aa):
MTDTVRTDLERTMAGLRDHFLGGLEAAHADMQEKIVRLAGNTPRDGDLAALRDQVHRIAGIAPALELWTLAKAAAAADRRFIDAEEAEGDARDIAEEAVSLADTLCCEIGDILATLRNPSPPLATSCAS

Foldseek 3Di:
DVVVVVVVVVVVLVVLLVVLLVLLVVLLVLLVVLLCCVVVVNHDVCSLVSNLVSLVSQLVSCVSVVNVVLNVLSVVLNVLSVVLVVDPPVSVVSSVVSSVSSVVSSVVSVVVSVCVVDVPDPPPPPPDD